Protein AF-A0A1A6HNR4-F1 (afdb_monomer_lite)

Foldseek 3Di:
DPPCPDVLVVLVVVCVVPVPPPVSVVVNVLCCVQAPPVVLLVVLVVVCVVCLLALVSLQSNLVSCVSNVVLVSNLVSLVSSCVNPVPPPVSVVSNVVSVVVVVVD

InterPro domains:
  IPR011990 Tetratricopeptide-like helical domain superfamily [G3DSA:1.25.40.10] (1-102)
  IPR011990 Tetratricopeptide-like helical domain superfamily [SSF48452] (2-94)
  IPR028796 Tetratricopeptide repeat protein 8 [PTHR44177] (39-105)

Structure (mmCIF, N/CA/C/O backbone):
data_AF-A0A1A6HNR4-F1
#
_entry.id   AF-A0A1A6HNR4-F1
#
loop_
_atom_site.group_PDB
_atom_site.id
_atom_site.type_symbol
_atom_site.label_atom_id
_atom_site.label_alt_id
_atom_site.label_comp_id
_atom_site.label_asym_id
_atom_site.label_entity_id
_atom_site.label_seq_id
_atom_site.pdbx_PDB_ins_code
_atom_site.Cartn_x
_atom_site.Cartn_y
_atom_site.Cartn_z
_atom_site.occupancy
_atom_site.B_iso_or_equiv
_atom_site.auth_seq_id
_atom_site.auth_comp_id
_atom_site.auth_asym_id
_atom_site.auth_atom_id
_atom_site.pdbx_PDB_model_num
ATOM 1 N N . MET A 1 1 ? -8.909 -19.472 22.783 1.00 34.78 1 MET A N 1
ATOM 2 C CA . MET A 1 1 ? -8.685 -18.136 23.374 1.00 34.78 1 MET A CA 1
ATOM 3 C C . MET A 1 1 ? -8.130 -17.237 22.283 1.00 34.78 1 MET A C 1
ATOM 5 O O . MET A 1 1 ? -6.966 -17.374 21.953 1.00 34.78 1 MET A O 1
ATOM 9 N N . ASN A 1 2 ? -8.963 -16.401 21.666 1.00 39.69 2 ASN A N 1
ATOM 10 C CA . ASN A 1 2 ? -8.505 -15.363 20.739 1.00 39.69 2 ASN A CA 1
ATOM 11 C C . ASN A 1 2 ? -9.357 -14.117 21.000 1.00 39.69 2 ASN A C 1
ATOM 13 O O . ASN A 1 2 ? -10.256 -13.794 20.235 1.00 39.69 2 ASN A O 1
ATOM 17 N N . ASN A 1 3 ? -9.183 -13.527 22.186 1.00 43.75 3 ASN A N 1
ATOM 18 C CA . ASN A 1 3 ? -9.992 -12.399 22.650 1.00 43.75 3 ASN A CA 1
ATOM 19 C C . ASN A 1 3 ? -9.301 -11.068 22.324 1.00 43.75 3 ASN A C 1
ATOM 21 O O . ASN A 1 3 ? -9.180 -10.189 23.172 1.00 43.75 3 ASN A O 1
ATOM 25 N N . SER A 1 4 ? -8.807 -10.944 21.093 1.00 40.94 4 SER A N 1
ATOM 26 C CA . SER A 1 4 ? -8.333 -9.674 20.550 1.00 40.94 4 SER A CA 1
ATOM 27 C C . SER A 1 4 ? -9.537 -8.914 20.005 1.00 40.94 4 SER A C 1
ATOM 29 O O . SER A 1 4 ? -9.655 -8.687 18.804 1.00 40.94 4 SER A O 1
ATOM 31 N N . SER A 1 5 ? -10.484 -8.586 20.884 1.00 51.22 5 SER A N 1
ATOM 32 C CA . SER A 1 5 ? -11.522 -7.603 20.590 1.00 51.22 5 SER A CA 1
ATOM 33 C C . SER A 1 5 ? -10.796 -6.316 20.208 1.00 51.22 5 SER A C 1
ATOM 35 O O . SER A 1 5 ? -10.074 -5.761 21.038 1.00 51.22 5 SER A O 1
ATOM 37 N N . SER A 1 6 ? -10.890 -5.906 18.938 1.00 69.50 6 SER A N 1
ATOM 38 C CA . SER A 1 6 ? -10.209 -4.716 18.420 1.00 69.50 6 SER A CA 1
ATOM 39 C C . SER A 1 6 ? -10.404 -3.547 19.381 1.00 69.50 6 SER A C 1
ATOM 41 O O . SER A 1 6 ? -11.519 -3.334 19.852 1.00 69.50 6 SER A O 1
ATOM 43 N N . ALA A 1 7 ? -9.352 -2.769 19.656 1.00 72.38 7 ALA A N 1
ATOM 44 C CA . ALA A 1 7 ? -9.422 -1.600 20.543 1.00 72.38 7 ALA A CA 1
ATOM 45 C C . ALA A 1 7 ? -10.616 -0.678 20.208 1.00 72.38 7 ALA A C 1
ATOM 47 O O . ALA A 1 7 ? -11.259 -0.128 21.097 1.00 72.38 7 ALA A O 1
ATOM 48 N N . ALA A 1 8 ? -10.983 -0.605 18.925 1.00 78.75 8 ALA A N 1
ATOM 49 C CA . ALA A 1 8 ? -12.170 0.083 18.432 1.00 78.75 8 ALA A CA 1
ATOM 50 C C . ALA A 1 8 ? -13.497 -0.366 19.075 1.00 78.75 8 ALA A C 1
ATOM 52 O O . ALA A 1 8 ? -14.342 0.481 19.336 1.00 78.75 8 ALA A O 1
ATOM 53 N N . GLU A 1 9 ? -13.700 -1.658 19.353 1.00 82.75 9 GLU A N 1
ATOM 54 C CA . GLU A 1 9 ? -14.924 -2.155 20.000 1.00 82.75 9 GLU A CA 1
ATOM 55 C C . GLU A 1 9 ? -15.004 -1.703 21.463 1.00 82.75 9 GLU A C 1
ATOM 57 O O . GLU A 1 9 ? -16.060 -1.268 21.915 1.00 82.75 9 GLU A O 1
ATOM 62 N N . TYR A 1 10 ? -13.879 -1.689 22.184 1.00 87.62 10 TYR A N 1
ATOM 63 C CA . TYR A 1 10 ? -13.839 -1.142 23.543 1.00 87.62 10 TYR A CA 1
ATOM 64 C C . TYR A 1 10 ? -14.129 0.360 23.561 1.00 87.62 10 TYR A C 1
ATOM 66 O O . TYR A 1 10 ? -14.932 0.818 24.373 1.00 87.62 10 TYR A O 1
ATOM 74 N N . TYR A 1 11 ? -13.551 1.126 22.634 1.00 87.75 11 TYR A N 1
ATOM 75 C CA . TYR A 1 11 ? -13.852 2.553 22.521 1.00 87.75 11 TYR A CA 1
ATOM 76 C C . TYR A 1 11 ? -15.319 2.813 22.147 1.00 87.75 11 TYR A C 1
ATOM 78 O O . TYR A 1 11 ? -15.901 3.785 22.626 1.00 87.75 11 TYR A O 1
ATOM 86 N N . LYS A 1 12 ? -15.962 1.930 21.368 1.00 87.94 12 LYS A N 1
ATOM 87 C CA . LYS A 1 12 ? -17.406 2.023 21.091 1.00 87.94 12 LYS A CA 1
ATOM 88 C C . LYS A 1 12 ? -18.236 1.822 22.358 1.00 87.94 12 LYS A C 1
ATOM 90 O O . LYS A 1 12 ? -19.201 2.554 22.554 1.00 87.94 12 LYS A O 1
ATOM 95 N N . GLU A 1 13 ? -17.868 0.882 23.230 1.00 92.62 13 GLU A N 1
ATOM 96 C CA . GLU A 1 13 ? -18.536 0.711 24.529 1.00 92.62 13 GLU A CA 1
ATOM 97 C C . GLU A 1 13 ? -18.340 1.924 25.449 1.00 92.62 13 GLU A C 1
ATOM 99 O O . GLU A 1 13 ? -19.283 2.332 26.127 1.00 92.62 13 GLU A O 1
ATOM 104 N N . VAL A 1 14 ? -17.157 2.549 25.431 1.00 90.94 14 VAL A N 1
ATOM 105 C CA . VAL A 1 14 ? -16.906 3.803 26.163 1.00 90.94 14 VAL A CA 1
ATOM 106 C C . VAL A 1 14 ? -17.835 4.913 25.668 1.00 90.94 14 VAL A C 1
ATOM 108 O O . VAL A 1 14 ? -18.485 5.560 26.484 1.00 90.94 14 VAL A O 1
ATOM 111 N N . LEU A 1 15 ? -18.000 5.074 24.349 1.00 90.50 15 LEU A N 1
ATOM 112 C CA . LEU A 1 15 ? -18.905 6.085 23.784 1.00 90.50 15 LEU A CA 1
ATOM 113 C C . LEU A 1 15 ? -20.394 5.830 24.058 1.00 90.50 15 LEU A C 1
ATOM 115 O O . LEU A 1 15 ? -21.185 6.772 24.028 1.00 90.50 15 LEU A O 1
ATOM 119 N N . LYS A 1 16 ? -20.797 4.583 24.342 1.00 93.50 16 LYS A N 1
ATOM 120 C CA . LYS A 1 16 ? -22.166 4.280 24.801 1.00 93.50 16 LYS A CA 1
ATOM 121 C C . LYS A 1 16 ? -22.424 4.781 26.225 1.00 93.50 16 LYS A C 1
ATOM 123 O O . LYS A 1 16 ? -23.575 5.044 26.559 1.00 93.50 16 LYS A O 1
ATOM 128 N N . GLN A 1 17 ? -21.381 4.882 27.051 1.00 93.19 17 GLN A N 1
ATOM 129 C CA . GLN A 1 17 ? -21.467 5.359 28.436 1.00 93.19 17 GLN A CA 1
ATOM 130 C C . GLN A 1 17 ? -21.229 6.871 28.534 1.00 93.19 17 GLN A C 1
ATOM 132 O O . GLN A 1 17 ? -21.941 7.554 29.266 1.00 93.19 17 GLN A O 1
ATOM 137 N N . ASP A 1 18 ? -20.268 7.390 27.770 1.00 92.44 18 ASP A N 1
ATOM 138 C CA . ASP A 1 18 ? -19.948 8.812 27.648 1.00 92.44 18 ASP A CA 1
ATOM 139 C C . ASP A 1 18 ? -19.681 9.158 26.178 1.00 92.44 18 ASP A C 1
ATOM 141 O O . ASP A 1 18 ? -18.589 8.962 25.643 1.00 92.44 18 ASP A O 1
ATOM 145 N N . ASN A 1 19 ? -20.697 9.711 25.519 1.00 89.31 19 ASN A N 1
ATOM 146 C CA . ASN A 1 19 ? -20.622 10.079 24.108 1.00 89.31 19 ASN A CA 1
ATOM 147 C C . ASN A 1 19 ? -19.733 11.306 23.826 1.00 89.31 19 ASN A C 1
ATOM 149 O O . ASN A 1 19 ? -19.520 11.636 22.660 1.00 89.31 19 ASN A O 1
ATOM 153 N N . THR A 1 20 ? -19.197 11.959 24.862 1.00 93.06 20 THR A N 1
ATOM 154 C CA . THR A 1 20 ? -18.260 13.086 24.751 1.00 93.06 20 THR A CA 1
ATOM 155 C C . THR A 1 20 ? -16.817 12.701 25.079 1.00 93.06 20 THR A C 1
ATOM 157 O O . THR A 1 20 ? -15.938 13.565 25.107 1.00 93.06 20 THR A O 1
ATOM 160 N N . HIS A 1 21 ? -16.543 11.409 25.291 1.00 93.62 21 HIS A N 1
ATOM 161 C CA . HIS A 1 21 ? -15.227 10.932 25.692 1.00 93.62 21 HIS A CA 1
ATOM 162 C C . HIS A 1 21 ? -14.171 11.136 24.590 1.00 93.62 21 HIS A C 1
ATOM 164 O O . HIS A 1 21 ? -14.054 10.353 23.644 1.00 93.62 21 HIS A O 1
ATOM 170 N N . MET A 1 22 ? -13.369 12.193 24.740 1.00 91.81 22 MET A N 1
ATOM 171 C CA . MET A 1 22 ? -12.413 12.681 23.737 1.00 91.81 22 MET A CA 1
ATOM 172 C C . MET A 1 22 ? -11.437 11.616 23.226 1.00 91.81 22 MET A C 1
ATOM 174 O O . MET A 1 22 ? -11.185 11.550 22.025 1.00 91.81 22 MET A O 1
ATOM 178 N N . GLU A 1 23 ? -10.895 10.774 24.108 1.00 85.75 23 GLU A N 1
ATOM 179 C CA . GLU A 1 23 ? -9.912 9.756 23.720 1.00 85.75 23 GLU A CA 1
ATOM 180 C C . GLU A 1 23 ? -10.552 8.655 22.865 1.00 85.75 23 GLU A C 1
ATOM 182 O O . GLU A 1 23 ? -10.009 8.287 21.828 1.00 85.75 23 GLU A O 1
ATOM 187 N N . ALA A 1 24 ? -11.761 8.205 23.212 1.00 87.94 24 ALA A N 1
ATOM 188 C CA . ALA A 1 24 ? -12.487 7.211 22.420 1.00 87.94 24 ALA A CA 1
ATOM 189 C C . ALA A 1 24 ? -12.905 7.769 21.054 1.00 87.94 24 ALA A C 1
ATOM 191 O O . ALA A 1 24 ? -12.789 7.062 20.052 1.00 87.94 24 ALA A O 1
ATOM 192 N N . ILE A 1 25 ? -13.331 9.037 20.994 1.00 88.75 25 ILE A N 1
ATOM 193 C CA . ILE A 1 25 ? -13.614 9.730 19.727 1.00 88.75 25 ILE A CA 1
ATOM 194 C C . ILE A 1 25 ? -12.347 9.786 18.867 1.00 88.75 25 ILE A C 1
ATOM 196 O O . ILE A 1 25 ? -12.390 9.418 17.692 1.00 88.75 25 ILE A O 1
ATOM 200 N N . ALA A 1 26 ? -11.215 10.204 19.442 1.00 87.56 26 ALA A N 1
ATOM 201 C CA . ALA A 1 26 ? -9.944 10.291 18.731 1.00 87.56 26 ALA A CA 1
ATOM 202 C C . ALA A 1 26 ? -9.485 8.916 18.224 1.00 87.56 26 ALA A C 1
ATOM 204 O O . ALA A 1 26 ? -9.167 8.778 17.046 1.00 87.56 26 ALA A O 1
ATOM 205 N N . CYS A 1 27 ? -9.522 7.881 19.066 1.00 84.44 27 CYS A N 1
ATOM 206 C CA . CYS A 1 27 ? -9.109 6.530 18.697 1.00 84.44 27 CYS A CA 1
ATOM 207 C C . CYS A 1 27 ? -10.006 5.907 17.618 1.00 84.44 27 CYS A C 1
ATOM 209 O O . CYS A 1 27 ? -9.493 5.282 16.689 1.00 84.44 27 CYS A O 1
ATOM 211 N N . ILE A 1 28 ? -11.328 6.094 17.691 1.00 83.56 28 ILE A N 1
ATOM 212 C CA . ILE A 1 28 ? -12.253 5.634 16.643 1.00 83.56 28 ILE A CA 1
ATOM 213 C C . ILE A 1 28 ? -12.043 6.423 15.349 1.00 83.56 28 ILE A C 1
ATOM 215 O O . ILE A 1 28 ? -12.002 5.818 14.281 1.00 83.56 28 ILE A O 1
ATOM 219 N N . GLY A 1 29 ? -11.858 7.743 15.430 1.00 82.00 2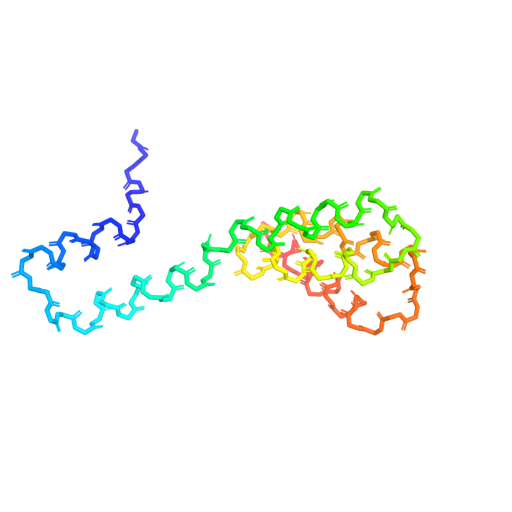9 GLY A N 1
ATOM 220 C CA . GLY A 1 29 ? -11.573 8.590 14.272 1.00 82.00 29 GLY A CA 1
ATOM 221 C C . GLY A 1 29 ? -10.271 8.202 13.572 1.00 82.00 29 GLY A C 1
ATOM 222 O O . GLY A 1 29 ? -10.255 8.028 12.354 1.00 82.00 29 GLY A O 1
ATOM 223 N N . SER A 1 30 ? -9.197 7.981 14.333 1.00 76.75 30 SER A N 1
ATOM 224 C CA . SER A 1 30 ? -7.936 7.458 13.802 1.00 76.75 30 SER A CA 1
ATOM 225 C C . SER A 1 30 ? -8.128 6.078 13.182 1.00 76.75 30 SER A C 1
ATOM 227 O O . SER A 1 30 ? -7.677 5.851 12.064 1.00 76.75 30 SER A O 1
ATOM 229 N N . ASN A 1 31 ? -8.847 5.170 13.846 1.00 74.25 31 ASN A N 1
ATOM 230 C CA . ASN A 1 31 ? -9.113 3.853 13.279 1.00 74.25 31 ASN A CA 1
ATOM 231 C C . ASN A 1 31 ? -9.911 3.937 11.966 1.00 74.25 31 ASN A C 1
ATOM 233 O O . ASN A 1 31 ? -9.557 3.256 11.015 1.00 74.25 31 ASN A O 1
ATOM 237 N N . HIS A 1 32 ? -10.928 4.796 11.862 1.00 73.12 32 HIS A N 1
ATOM 238 C CA . HIS A 1 32 ? -11.640 5.012 10.597 1.00 73.12 32 HIS A CA 1
ATOM 239 C C . HIS A 1 32 ? -10.723 5.584 9.510 1.00 73.12 32 HIS A C 1
ATOM 241 O O . HIS A 1 32 ? -10.735 5.113 8.375 1.00 73.12 32 HIS A O 1
ATOM 247 N N . PHE A 1 33 ? -9.886 6.564 9.855 1.00 68.56 33 PHE A N 1
ATOM 248 C CA . PHE A 1 33 ? -8.952 7.174 8.911 1.00 68.56 33 PHE A CA 1
ATOM 249 C C . PHE A 1 33 ? -7.947 6.162 8.337 1.00 68.56 33 PHE A C 1
ATOM 251 O O . PHE A 1 33 ? -7.657 6.201 7.141 1.00 68.56 33 PHE A O 1
ATOM 258 N N . TYR A 1 34 ? -7.434 5.259 9.179 1.00 63.41 34 TYR A N 1
ATOM 259 C CA . TYR A 1 34 ? -6.428 4.267 8.794 1.00 63.41 34 TYR A CA 1
ATOM 260 C C . TYR A 1 34 ? -7.004 2.936 8.305 1.00 63.41 34 TYR A C 1
ATOM 262 O O . TYR A 1 34 ? -6.303 2.235 7.592 1.00 63.41 34 TYR A O 1
ATOM 270 N N . SER A 1 35 ? -8.242 2.571 8.640 1.00 64.38 35 SER A N 1
ATOM 271 C CA . SER A 1 35 ? -8.793 1.240 8.330 1.00 64.38 35 SER A CA 1
ATOM 272 C C . SER A 1 35 ? -9.929 1.259 7.303 1.00 64.38 35 SER A C 1
ATOM 274 O O . SER A 1 35 ? -10.222 0.219 6.715 1.00 64.38 35 SER A O 1
ATOM 276 N N . ASP A 1 36 ? -10.552 2.414 7.051 1.00 64.75 36 ASP A N 1
ATOM 277 C CA . ASP A 1 36 ? -11.902 2.481 6.475 1.00 64.75 36 ASP A CA 1
ATOM 278 C C . ASP A 1 36 ? -11.984 3.329 5.193 1.00 64.75 36 ASP A C 1
ATOM 280 O O . ASP A 1 36 ? -12.911 4.106 4.986 1.00 64.75 36 ASP A O 1
ATOM 284 N N . GLN A 1 37 ? -11.022 3.142 4.280 1.00 71.00 37 GLN A N 1
ATOM 285 C CA . GLN A 1 37 ? -11.163 3.585 2.880 1.00 71.00 37 GLN A CA 1
ATOM 286 C C . GLN A 1 37 ? -11.293 2.404 1.894 1.00 71.00 37 GLN A C 1
ATOM 288 O O . GLN A 1 37 ? -10.496 2.291 0.948 1.00 71.00 37 GLN A O 1
ATOM 293 N N . PRO A 1 38 ? -12.255 1.478 2.089 1.00 74.00 38 PRO A N 1
ATOM 294 C CA . PRO A 1 38 ? -12.421 0.327 1.209 1.00 74.00 38 PRO A CA 1
ATOM 295 C C . PRO A 1 38 ? -12.757 0.735 -0.233 1.00 74.00 38 PRO A C 1
ATOM 297 O O . PRO A 1 38 ? -12.293 0.073 -1.163 1.00 74.00 38 PRO A O 1
ATOM 300 N N . GLU A 1 39 ? -13.483 1.836 -0.437 1.00 82.06 39 GLU A N 1
ATOM 301 C CA . GLU A 1 39 ? -13.874 2.343 -1.755 1.00 82.06 39 GLU A CA 1
ATOM 302 C C . GLU A 1 39 ? -12.662 2.827 -2.551 1.00 82.06 39 GLU A C 1
ATOM 304 O O . GLU A 1 39 ? -12.477 2.418 -3.697 1.00 82.06 39 GLU A O 1
ATOM 309 N N . ALA A 1 40 ? -11.797 3.647 -1.943 1.00 83.00 40 ALA A N 1
ATOM 310 C CA . ALA A 1 40 ? -10.587 4.143 -2.599 1.00 83.00 40 ALA A CA 1
ATOM 311 C C . ALA A 1 40 ? -9.679 2.979 -3.014 1.00 83.00 40 ALA A C 1
ATOM 313 O O . ALA A 1 40 ? -9.198 2.922 -4.147 1.00 83.00 40 ALA A O 1
ATOM 314 N N . ARG A 1 41 ? -9.510 1.993 -2.125 1.00 85.94 41 ARG A N 1
ATOM 315 C CA . ARG A 1 41 ? -8.736 0.784 -2.416 1.00 85.94 41 ARG A CA 1
ATOM 316 C C . ARG A 1 41 ? -9.347 -0.029 -3.563 1.00 85.94 41 ARG A C 1
ATOM 318 O O . ARG A 1 41 ? -8.611 -0.464 -4.444 1.00 85.94 41 ARG A O 1
ATOM 325 N N . ALA A 1 42 ? -10.667 -0.218 -3.580 1.00 88.38 42 ALA A N 1
ATOM 326 C CA . ALA A 1 42 ? -11.358 -0.955 -4.641 1.00 88.38 42 ALA A CA 1
ATOM 327 C C . ALA A 1 42 ? -11.256 -0.248 -6.005 1.00 88.38 42 ALA A C 1
ATOM 329 O O . ALA A 1 42 ? -11.014 -0.894 -7.030 1.00 88.38 42 ALA A O 1
ATOM 330 N N . LEU A 1 43 ? -11.375 1.082 -6.021 1.00 90.38 43 LEU A N 1
ATOM 331 C CA . LEU A 1 43 ? -11.194 1.891 -7.226 1.00 90.38 43 LEU A CA 1
ATOM 332 C C . LEU A 1 43 ? -9.764 1.783 -7.760 1.00 90.38 43 LEU A C 1
ATOM 334 O O . LEU A 1 43 ? -9.576 1.538 -8.948 1.00 90.38 43 LEU A O 1
ATOM 338 N N . LEU A 1 44 ? -8.757 1.882 -6.889 1.00 92.69 44 LEU A N 1
ATOM 339 C CA . LEU A 1 44 ? -7.349 1.736 -7.267 1.00 92.69 44 LEU A CA 1
ATOM 340 C C . LEU A 1 44 ? -7.014 0.315 -7.748 1.00 92.69 44 LEU A C 1
ATOM 342 O O . LEU A 1 44 ? -6.265 0.138 -8.709 1.00 92.69 44 LEU A O 1
ATOM 346 N N . GLN A 1 45 ? -7.616 -0.713 -7.147 1.00 91.62 45 GLN A N 1
ATOM 347 C CA . GLN A 1 45 ? -7.488 -2.094 -7.618 1.00 91.62 45 GLN A CA 1
ATOM 348 C C . GLN A 1 45 ? -8.100 -2.281 -9.015 1.00 91.62 45 GLN A C 1
ATOM 350 O O . GLN A 1 45 ? -7.540 -2.967 -9.871 1.00 91.62 45 GLN A O 1
ATOM 355 N N . THR A 1 46 ? -9.239 -1.643 -9.268 1.00 93.12 46 THR A N 1
ATOM 356 C CA . THR A 1 46 ? -9.879 -1.669 -10.587 1.00 93.12 46 THR A CA 1
ATOM 357 C C . THR A 1 46 ? -9.031 -0.912 -11.607 1.00 93.12 46 THR A C 1
ATOM 359 O O . THR A 1 46 ? -8.734 -1.442 -12.675 1.00 93.12 46 THR A O 1
ATOM 362 N N . ALA A 1 47 ? -8.560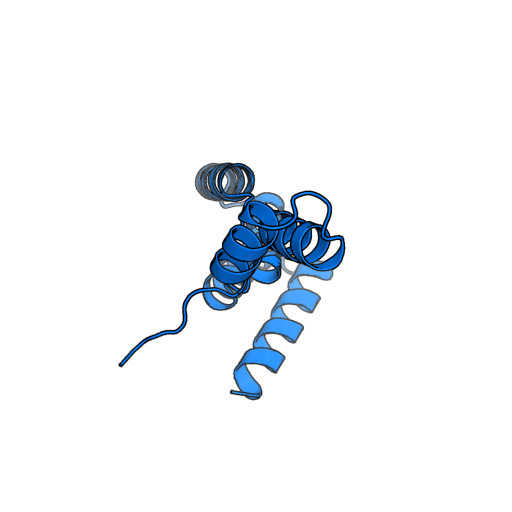 0.286 -11.257 1.00 93.62 47 ALA A N 1
ATOM 363 C CA . ALA A 1 47 ? -7.703 1.102 -12.111 1.00 93.62 47 ALA A CA 1
ATOM 364 C C . ALA A 1 47 ? -6.396 0.379 -12.476 1.00 93.62 47 ALA A C 1
ATOM 366 O O . ALA A 1 47 ? -6.027 0.345 -13.646 1.00 93.62 47 ALA A O 1
ATOM 367 N N . SER A 1 48 ? -5.741 -0.272 -11.509 1.00 93.12 48 SER A N 1
ATOM 368 C CA . SER A 1 48 ? -4.518 -1.055 -11.753 1.00 93.12 48 SER A CA 1
ATOM 369 C C . SER A 1 48 ? -4.755 -2.283 -12.638 1.00 93.12 48 SER A C 1
ATOM 371 O O . SER A 1 48 ? -3.851 -2.707 -13.355 1.00 93.12 48 SER A O 1
ATOM 373 N N . SER A 1 49 ? -5.974 -2.833 -12.632 1.00 92.94 49 SER A N 1
ATOM 374 C CA . SER A 1 49 ? -6.371 -3.928 -13.526 1.00 92.94 49 SER A CA 1
ATOM 375 C C . SER A 1 49 ? -6.663 -3.441 -14.951 1.00 92.94 49 SER A C 1
ATOM 377 O O . SER A 1 49 ? -6.353 -4.142 -15.910 1.00 92.94 49 SER A O 1
ATOM 379 N N . LEU A 1 50 ? -7.244 -2.245 -15.100 1.00 95.25 50 LEU A N 1
ATOM 380 C CA . LEU A 1 50 ? -7.575 -1.647 -16.400 1.00 95.25 50 LEU A CA 1
ATOM 381 C C . LEU A 1 50 ? -6.361 -1.023 -17.100 1.00 95.25 50 LEU A C 1
ATOM 383 O O . LEU A 1 50 ? -6.293 -1.018 -18.327 1.00 95.25 50 LEU A O 1
ATOM 387 N N . ALA A 1 51 ? -5.405 -0.503 -16.332 1.00 92.94 51 ALA A N 1
ATOM 388 C CA . ALA A 1 51 ? -4.223 0.182 -16.837 1.00 92.94 51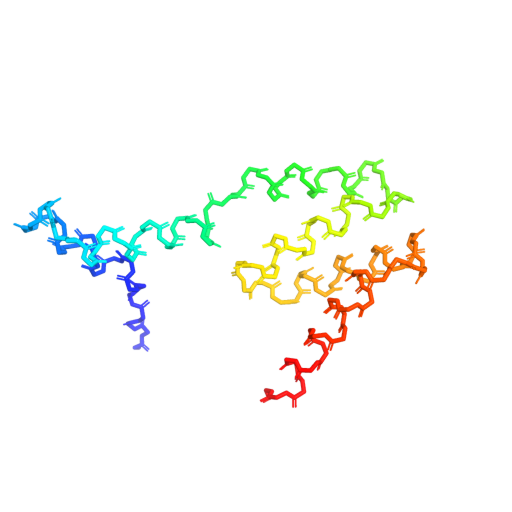 ALA A CA 1
ATOM 389 C C . ALA A 1 51 ? -2.939 -0.434 -16.248 1.00 92.94 51 ALA A C 1
ATOM 391 O O . ALA A 1 51 ? -2.239 0.220 -15.477 1.00 92.94 51 ALA A O 1
ATOM 392 N N . PRO A 1 52 ? -2.592 -1.687 -16.606 1.00 92.19 52 PRO A N 1
ATOM 393 C CA . PRO A 1 52 ? -1.451 -2.384 -16.010 1.00 92.19 52 PRO A CA 1
ATOM 394 C C . PRO A 1 52 ? -0.100 -1.729 -16.327 1.00 92.19 52 PRO A C 1
ATOM 396 O O . PRO A 1 52 ? 0.852 -1.942 -15.587 1.00 92.19 52 PRO A O 1
ATOM 399 N N . HIS A 1 53 ? -0.032 -0.942 -17.405 1.00 92.62 53 HIS A N 1
ATOM 400 C CA . HIS A 1 53 ? 1.158 -0.219 -17.857 1.00 92.62 53 HIS A CA 1
ATOM 401 C C . HIS A 1 53 ? 1.348 1.144 -17.175 1.00 92.62 53 HIS A C 1
ATOM 403 O O . HIS A 1 53 ? 2.392 1.759 -17.360 1.00 92.62 53 HIS A O 1
ATOM 409 N N . MET A 1 54 ? 0.354 1.637 -16.428 1.00 95.88 54 MET A N 1
ATOM 410 C CA . MET A 1 54 ? 0.476 2.884 -15.673 1.00 95.88 54 MET A CA 1
ATOM 411 C C . MET A 1 54 ? 0.915 2.575 -14.249 1.00 95.88 54 MET A C 1
ATOM 413 O O . MET A 1 54 ? 0.316 1.730 -13.582 1.00 95.88 54 MET A O 1
ATOM 417 N N . TYR A 1 55 ? 1.949 3.260 -13.771 1.00 97.50 55 TYR A N 1
ATOM 418 C CA . TYR A 1 55 ? 2.509 3.005 -12.446 1.00 97.50 55 TYR A CA 1
ATOM 419 C C . TYR A 1 55 ? 1.639 3.613 -11.336 1.00 97.50 55 TYR A C 1
ATOM 421 O O . TYR A 1 55 ? 1.525 3.039 -10.255 1.00 97.50 55 TYR A O 1
ATOM 429 N N . GLU A 1 56 ? 0.970 4.736 -11.607 1.00 96.88 56 GLU A N 1
ATOM 430 C CA . GLU A 1 56 ? 0.195 5.530 -10.652 1.00 96.88 56 GLU A CA 1
ATOM 431 C C . GLU A 1 56 ? -0.872 4.725 -9.895 1.00 96.88 56 GLU A C 1
ATOM 433 O O . GLU A 1 56 ? -0.903 4.804 -8.664 1.00 96.88 56 GLU A O 1
ATOM 438 N N . PRO A 1 57 ? -1.747 3.927 -10.545 1.00 96.75 57 PRO A N 1
ATOM 439 C CA . PRO A 1 57 ? -2.737 3.144 -9.814 1.00 96.75 57 PRO A CA 1
ATOM 440 C C . PRO A 1 57 ? -2.099 2.052 -8.946 1.00 96.75 57 PRO A C 1
ATOM 442 O O . PRO A 1 57 ? -2.600 1.788 -7.851 1.00 96.75 57 PRO A O 1
ATOM 445 N N . HIS A 1 58 ? -0.984 1.452 -9.381 1.00 97.69 58 HIS A N 1
ATOM 446 C CA . HIS A 1 58 ? -0.244 0.476 -8.572 1.00 97.69 58 HIS A CA 1
ATOM 447 C C . HIS A 1 58 ? 0.422 1.145 -7.367 1.00 97.69 58 HIS A C 1
ATOM 449 O O . HIS A 1 58 ? 0.308 0.639 -6.252 1.00 97.69 58 HIS A O 1
ATOM 455 N N . PHE A 1 59 ? 1.061 2.301 -7.566 1.00 97.94 59 PHE A N 1
ATOM 456 C CA . PHE A 1 59 ? 1.694 3.071 -6.498 1.00 97.94 59 PHE A CA 1
ATOM 457 C C . PHE A 1 59 ? 0.674 3.537 -5.458 1.00 97.94 59 PHE A C 1
ATOM 459 O O . PHE A 1 59 ? 0.838 3.275 -4.269 1.00 97.94 59 PHE A O 1
ATOM 466 N N . ASN A 1 60 ? -0.427 4.145 -5.899 1.00 96.00 60 ASN A N 1
ATOM 467 C CA . ASN A 1 60 ? -1.474 4.622 -5.003 1.00 96.00 60 ASN A CA 1
ATOM 468 C C . ASN A 1 60 ? -2.114 3.465 -4.219 1.00 96.00 60 ASN A C 1
ATOM 470 O O . ASN A 1 60 ? -2.362 3.596 -3.018 1.00 96.00 60 ASN A O 1
ATOM 474 N N . PHE A 1 61 ? -2.353 2.315 -4.865 1.00 95.69 61 PHE A N 1
ATOM 475 C CA . PHE A 1 61 ? -2.846 1.122 -4.172 1.00 95.69 61 PHE A CA 1
ATOM 476 C C . PHE A 1 61 ? -1.835 0.612 -3.137 1.00 95.69 61 PHE A C 1
ATOM 478 O O . PHE A 1 61 ? -2.236 0.215 -2.040 1.00 95.69 61 PHE A O 1
ATOM 485 N N . ALA A 1 62 ? -0.538 0.651 -3.456 1.00 96.19 62 ALA A N 1
ATOM 486 C CA . ALA A 1 62 ? 0.523 0.284 -2.527 1.00 96.19 62 ALA A CA 1
ATOM 487 C C . ALA A 1 62 ? 0.531 1.199 -1.295 1.00 96.19 62 ALA A C 1
ATOM 489 O O . ALA A 1 62 ? 0.465 0.707 -0.174 1.00 96.19 62 ALA A O 1
ATOM 490 N N . THR A 1 63 ? 0.496 2.522 -1.481 1.00 94.88 63 THR A N 1
ATOM 491 C CA . THR A 1 63 ? 0.472 3.496 -0.378 1.00 94.88 63 THR A CA 1
ATOM 492 C C . THR A 1 63 ? -0.763 3.355 0.510 1.00 94.88 63 THR A C 1
ATOM 494 O O . THR A 1 63 ? -0.659 3.457 1.731 1.00 94.88 63 THR A O 1
ATOM 497 N N . VAL A 1 64 ? -1.945 3.119 -0.069 1.00 91.75 64 VAL A N 1
ATOM 498 C CA . VAL A 1 64 ? -3.158 2.861 0.725 1.00 91.75 64 VAL A CA 1
ATOM 499 C C . VAL A 1 64 ? -3.021 1.552 1.502 1.00 91.75 64 VAL A C 1
ATOM 501 O O . VAL A 1 64 ? -3.354 1.514 2.682 1.00 91.75 64 VAL A O 1
ATOM 504 N N . SER A 1 65 ? -2.490 0.499 0.874 1.00 91.44 65 SER A N 1
ATOM 505 C CA . SER A 1 65 ? -2.268 -0.798 1.527 1.00 91.44 65 SER A CA 1
ATOM 506 C C . SER A 1 65 ? -1.254 -0.704 2.674 1.00 91.44 65 SER A C 1
ATOM 508 O O . SER A 1 65 ? -1.459 -1.312 3.719 1.00 91.44 65 SER A O 1
ATOM 510 N N . ASP A 1 66 ? -0.200 0.098 2.512 1.00 92.38 66 ASP A N 1
ATOM 511 C CA . ASP A 1 66 ? 0.800 0.371 3.549 1.00 92.38 66 ASP A CA 1
ATOM 512 C C . ASP A 1 66 ? 0.186 1.069 4.769 1.00 92.38 66 ASP A C 1
ATOM 514 O O . ASP A 1 66 ? 0.328 0.606 5.899 1.00 92.38 66 ASP A O 1
ATOM 518 N N . LYS A 1 67 ? -0.597 2.131 4.532 1.00 88.19 67 LYS A N 1
ATOM 519 C CA . LYS A 1 67 ? -1.262 2.915 5.588 1.00 88.19 67 LYS A CA 1
ATOM 520 C C . LYS A 1 67 ? -2.219 2.096 6.451 1.00 88.19 67 LYS A C 1
ATOM 522 O O . LYS A 1 67 ? -2.400 2.434 7.617 1.00 88.19 67 LYS A O 1
ATOM 527 N N . ILE A 1 68 ? -2.823 1.052 5.884 1.00 85.50 68 ILE A N 1
ATOM 528 C CA . ILE A 1 68 ? -3.756 0.164 6.593 1.00 85.50 68 ILE A CA 1
ATOM 529 C C . ILE A 1 68 ? -3.055 -1.069 7.199 1.00 85.50 68 ILE A C 1
ATOM 531 O O . ILE A 1 68 ? -3.718 -1.955 7.736 1.00 85.50 68 ILE A O 1
ATOM 535 N N . GLY A 1 69 ? -1.725 -1.168 7.074 1.00 87.31 69 GLY A N 1
ATOM 536 C CA . GLY A 1 69 ? -0.920 -2.276 7.594 1.00 87.31 69 GLY A CA 1
ATOM 537 C C . GLY A 1 69 ? -0.925 -3.552 6.742 1.00 87.31 69 GLY A C 1
ATOM 538 O O . GLY A 1 69 ? -0.370 -4.568 7.163 1.00 87.31 69 GLY A O 1
ATOM 539 N N . ASP A 1 70 ? -1.500 -3.534 5.536 1.00 90.62 70 ASP A N 1
ATOM 540 C CA . ASP A 1 70 ? -1.461 -4.660 4.591 1.00 90.62 70 ASP A CA 1
ATOM 541 C C . ASP A 1 70 ? -0.129 -4.658 3.814 1.00 90.62 70 ASP A C 1
ATOM 543 O O . ASP A 1 70 ? -0.063 -4.403 2.606 1.00 90.62 70 ASP A O 1
ATOM 547 N N . LEU A 1 71 ? 0.967 -4.915 4.540 1.00 94.00 71 LEU A N 1
ATOM 548 C CA . LEU A 1 71 ? 2.338 -4.797 4.026 1.00 94.00 71 LEU A CA 1
ATOM 549 C C . LEU A 1 71 ? 2.607 -5.732 2.837 1.00 94.00 71 LEU A C 1
ATOM 551 O O . LEU A 1 71 ? 3.340 -5.379 1.913 1.00 94.00 71 LEU A O 1
ATOM 555 N N . GLN A 1 72 ? 2.000 -6.923 2.834 1.00 94.94 72 GLN A N 1
ATOM 556 C CA . GLN A 1 72 ? 2.154 -7.891 1.746 1.00 94.94 72 GLN A CA 1
ATOM 557 C C . GLN A 1 72 ? 1.547 -7.362 0.443 1.00 94.94 72 GLN A C 1
ATOM 559 O O . GLN A 1 72 ? 2.217 -7.361 -0.594 1.00 94.94 72 GLN A O 1
ATOM 564 N N . ARG A 1 73 ? 0.303 -6.861 0.477 1.00 94.62 73 ARG A N 1
ATOM 565 C CA . ARG A 1 73 ? -0.318 -6.275 -0.721 1.00 94.62 73 ARG A CA 1
ATOM 566 C C . ARG A 1 73 ? 0.351 -4.977 -1.142 1.00 94.62 73 ARG A C 1
ATOM 568 O O . ARG A 1 73 ? 0.497 -4.756 -2.345 1.00 94.62 73 ARG A O 1
ATOM 575 N N . SER A 1 74 ? 0.794 -4.173 -0.176 1.00 96.56 74 SER A N 1
ATOM 576 C CA . SER A 1 74 ? 1.604 -2.984 -0.437 1.00 96.56 74 SER A CA 1
ATOM 577 C C . SER A 1 74 ? 2.836 -3.334 -1.273 1.00 96.56 74 SER A C 1
ATOM 579 O O . SER A 1 74 ? 3.028 -2.787 -2.358 1.00 96.56 74 SER A O 1
ATOM 581 N N . TYR A 1 75 ? 3.604 -4.342 -0.849 1.00 98.00 75 TYR A N 1
ATOM 582 C CA . TYR A 1 75 ? 4.813 -4.764 -1.554 1.00 98.00 75 TYR A CA 1
ATOM 583 C C . TYR A 1 75 ? 4.537 -5.265 -2.975 1.00 98.00 75 TYR A C 1
ATOM 585 O O . TYR A 1 75 ? 5.214 -4.854 -3.917 1.00 98.00 75 TYR A O 1
ATOM 593 N N . VAL A 1 76 ? 3.524 -6.117 -3.156 1.00 97.75 76 VAL A N 1
ATOM 594 C CA . VAL A 1 76 ? 3.169 -6.649 -4.484 1.00 97.75 76 VAL A CA 1
ATOM 595 C C . VAL A 1 76 ? 2.775 -5.529 -5.448 1.00 97.75 76 VAL A C 1
ATOM 597 O O . VAL A 1 76 ? 3.189 -5.541 -6.606 1.00 97.75 76 VAL A O 1
ATOM 600 N N . ALA A 1 77 ? 1.994 -4.552 -4.991 1.00 97.56 77 ALA A N 1
ATOM 601 C CA 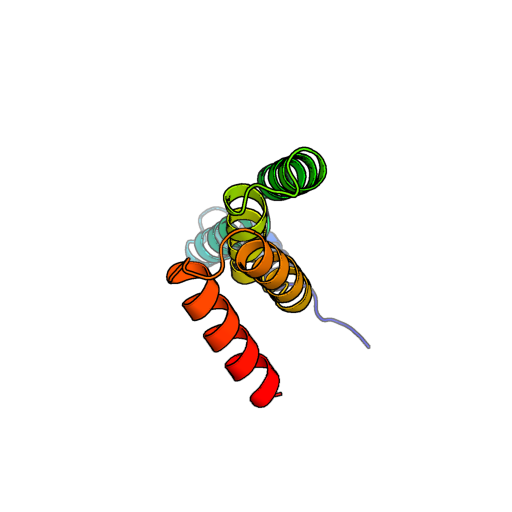. ALA A 1 77 ? 1.595 -3.427 -5.827 1.00 97.56 77 ALA A CA 1
ATOM 602 C C . ALA A 1 77 ? 2.758 -2.464 -6.100 1.00 97.56 77 ALA A C 1
ATOM 604 O O . ALA A 1 77 ? 2.937 -2.036 -7.237 1.00 97.56 77 ALA A O 1
ATOM 605 N N . ALA A 1 78 ? 3.613 -2.199 -5.109 1.00 98.25 78 ALA A N 1
ATOM 606 C CA . ALA A 1 78 ? 4.811 -1.388 -5.304 1.00 98.25 78 ALA A CA 1
ATOM 607 C C . ALA A 1 78 ? 5.761 -2.020 -6.337 1.00 98.25 78 ALA A C 1
ATOM 609 O O . ALA A 1 78 ? 6.306 -1.312 -7.178 1.00 98.25 78 ALA A O 1
ATOM 610 N N . ARG A 1 79 ? 5.898 -3.353 -6.354 1.00 98.31 79 ARG A N 1
ATOM 611 C CA . ARG A 1 79 ? 6.669 -4.072 -7.383 1.00 98.31 79 ARG A CA 1
ATOM 612 C C . ARG A 1 79 ? 6.098 -3.897 -8.790 1.00 98.31 79 ARG A C 1
ATOM 614 O O . ARG A 1 79 ? 6.863 -3.679 -9.718 1.00 98.31 79 ARG A O 1
ATOM 621 N N . LYS A 1 80 ? 4.772 -3.919 -8.947 1.00 97.81 80 LYS A N 1
ATOM 622 C CA . LYS A 1 80 ? 4.127 -3.629 -10.242 1.00 97.81 80 LYS A CA 1
ATOM 623 C C . LYS A 1 80 ? 4.313 -2.174 -10.672 1.00 97.81 80 LYS A C 1
ATOM 625 O O . LYS A 1 80 ? 4.530 -1.907 -11.847 1.00 97.81 80 LYS A O 1
ATOM 630 N N . SER A 1 81 ? 4.257 -1.242 -9.719 1.00 98.19 81 SER A N 1
ATOM 631 C CA . SER A 1 81 ? 4.588 0.166 -9.964 1.00 98.19 81 SER A CA 1
ATOM 632 C C . SER A 1 81 ? 6.028 0.315 -10.462 1.00 98.19 81 SER A C 1
ATOM 634 O O . SER A 1 81 ? 6.267 0.999 -11.449 1.00 98.19 81 SER A O 1
ATOM 636 N N . GLU A 1 82 ? 6.979 -0.382 -9.837 1.00 98.38 82 GLU A N 1
ATOM 637 C CA . GLU A 1 82 ? 8.386 -0.387 -10.248 1.00 98.38 82 GLU A CA 1
ATOM 638 C C . GLU A 1 82 ? 8.583 -1.003 -11.639 1.00 98.38 82 GLU A C 1
ATOM 640 O O . GLU A 1 82 ? 9.371 -0.490 -12.424 1.00 98.38 82 GLU A O 1
ATOM 645 N N . GLU A 1 83 ? 7.864 -2.076 -11.970 1.00 97.62 83 GLU A N 1
ATOM 646 C CA . GLU A 1 83 ? 7.896 -2.673 -13.311 1.00 97.62 83 GLU A CA 1
ATOM 647 C C . GLU A 1 83 ? 7.377 -1.706 -14.386 1.00 97.62 83 GLU A C 1
ATOM 649 O O . GLU A 1 83 ? 7.927 -1.665 -15.486 1.00 97.62 83 GLU A O 1
ATOM 654 N N . ALA A 1 84 ? 6.347 -0.915 -14.069 1.00 96.94 84 ALA A N 1
ATOM 655 C CA . ALA A 1 84 ? 5.776 0.081 -14.974 1.00 96.94 84 ALA A CA 1
ATOM 656 C C . ALA A 1 84 ? 6.627 1.361 -15.077 1.00 96.94 84 ALA A C 1
ATOM 658 O O . ALA A 1 84 ? 6.734 1.937 -16.159 1.00 96.94 84 ALA A O 1
ATOM 659 N N . PHE A 1 85 ? 7.249 1.804 -13.977 1.00 98.00 85 PHE A N 1
ATOM 660 C CA . PHE A 1 85 ? 8.133 2.969 -13.948 1.00 98.00 85 PHE A CA 1
ATOM 661 C C . PHE A 1 85 ? 9.317 2.772 -12.976 1.00 98.00 85 PHE A C 1
ATOM 663 O O . PHE A 1 85 ? 9.259 3.189 -11.815 1.00 98.00 85 PHE A O 1
ATOM 670 N N . PRO A 1 86 ? 10.434 2.181 -13.447 1.00 97.50 86 PRO A N 1
ATOM 671 C CA . PRO A 1 86 ? 11.577 1.837 -12.595 1.00 97.50 86 PRO A CA 1
ATOM 672 C C . PRO A 1 86 ? 12.258 3.029 -11.912 1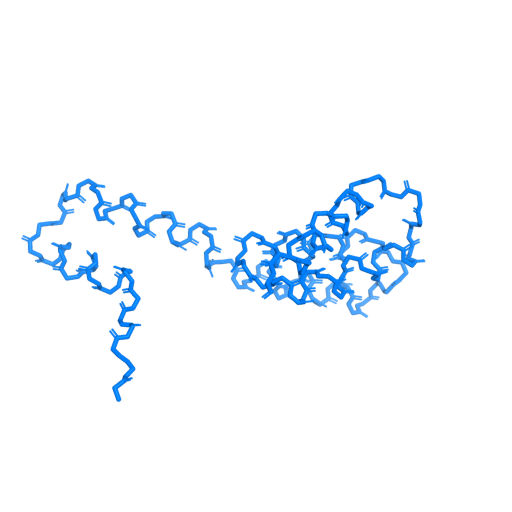.00 97.50 86 PRO A C 1
ATOM 674 O O . PRO A 1 86 ? 12.813 2.881 -10.822 1.00 97.50 86 PRO A O 1
ATOM 677 N N . GLU A 1 87 ? 12.213 4.210 -12.534 1.00 97.38 87 GLU A N 1
ATOM 678 C CA . GLU A 1 87 ? 12.855 5.432 -12.028 1.00 97.38 87 GLU A CA 1
ATOM 679 C C . GLU A 1 87 ? 11.986 6.186 -11.005 1.00 97.38 87 GLU A C 1
ATOM 681 O O . GLU A 1 87 ? 12.400 7.223 -10.483 1.00 97.38 87 GLU A O 1
ATOM 686 N N . HIS A 1 88 ? 10.791 5.676 -10.680 1.00 98.06 88 HIS A N 1
ATOM 687 C CA . HIS A 1 88 ? 9.901 6.318 -9.722 1.00 98.06 88 HIS A CA 1
ATOM 688 C C . HIS A 1 88 ? 10.459 6.256 -8.291 1.00 98.06 88 HIS A C 1
ATOM 690 O O . HIS A 1 88 ? 10.343 5.246 -7.589 1.00 98.06 88 HIS A O 1
ATOM 696 N N . VAL A 1 89 ? 11.040 7.370 -7.839 1.00 98.25 89 VAL A N 1
ATOM 697 C CA . VAL A 1 89 ? 11.747 7.487 -6.551 1.00 98.25 89 VAL A CA 1
ATOM 698 C C . VAL A 1 89 ? 10.875 7.078 -5.362 1.00 98.25 89 VAL A C 1
ATOM 700 O O . VAL A 1 89 ? 11.342 6.335 -4.496 1.00 98.25 89 VAL A O 1
ATOM 703 N N . ASP A 1 90 ? 9.606 7.488 -5.333 1.00 98.00 90 ASP A N 1
ATOM 704 C CA . ASP A 1 90 ? 8.721 7.187 -4.202 1.00 98.00 90 ASP A CA 1
ATOM 705 C C . ASP A 1 90 ? 8.384 5.693 -4.117 1.00 98.00 90 ASP A C 1
ATOM 707 O O . ASP A 1 90 ? 8.313 5.126 -3.025 1.00 98.00 90 ASP A O 1
ATOM 711 N N . THR A 1 91 ? 8.248 5.014 -5.262 1.00 98.31 91 THR A N 1
ATOM 712 C CA . THR A 1 91 ? 8.100 3.550 -5.286 1.00 98.31 91 THR A CA 1
ATOM 713 C C . THR A 1 91 ? 9.349 2.858 -4.751 1.00 98.31 91 THR A C 1
ATOM 715 O O . THR A 1 91 ? 9.235 1.938 -3.940 1.00 98.31 91 THR A O 1
ATOM 718 N N . GLN A 1 92 ? 10.539 3.325 -5.132 1.00 98.44 92 GLN A N 1
ATOM 719 C CA . GLN A 1 92 ? 11.795 2.764 -4.629 1.00 98.44 92 GLN A CA 1
ATOM 720 C C . GLN A 1 92 ? 11.948 2.955 -3.116 1.00 98.44 92 GLN A C 1
ATOM 722 O O . GLN A 1 92 ? 12.374 2.040 -2.402 1.00 98.44 92 GLN A O 1
ATOM 727 N N . HIS A 1 93 ? 11.555 4.125 -2.610 1.00 98.44 93 HIS A N 1
ATOM 728 C CA . HIS A 1 93 ? 11.547 4.404 -1.180 1.00 98.44 93 HIS A CA 1
ATOM 729 C C . HIS A 1 93 ? 10.607 3.456 -0.425 1.00 98.44 93 HIS A C 1
ATOM 731 O O . HIS A 1 93 ? 11.039 2.803 0.529 1.00 98.44 93 HIS A O 1
ATOM 737 N N . LEU A 1 94 ? 9.368 3.304 -0.904 1.00 98.06 94 LEU A N 1
ATOM 738 C CA . LEU A 1 94 ? 8.372 2.420 -0.299 1.00 98.06 94 LEU A CA 1
ATOM 739 C C . LEU A 1 94 ? 8.840 0.956 -0.277 1.00 98.06 94 LEU A C 1
ATOM 741 O O . LEU A 1 94 ? 8.783 0.295 0.759 1.00 98.06 94 LEU A O 1
ATOM 745 N N . ILE A 1 95 ? 9.383 0.446 -1.388 1.00 98.19 95 ILE A N 1
ATOM 746 C CA . ILE A 1 95 ? 9.928 -0.921 -1.461 1.00 98.19 95 ILE A CA 1
ATOM 747 C C . ILE A 1 95 ? 11.051 -1.120 -0.441 1.00 98.19 95 ILE A C 1
ATOM 749 O O . ILE A 1 95 ? 11.123 -2.169 0.206 1.00 98.19 95 ILE A O 1
ATOM 753 N N . LYS A 1 96 ? 11.937 -0.130 -0.283 1.00 98.06 96 LYS A N 1
ATOM 754 C CA . LYS A 1 96 ? 13.025 -0.189 0.696 1.00 98.06 96 LYS A CA 1
ATOM 755 C C . LYS A 1 96 ? 12.487 -0.259 2.127 1.00 98.06 96 LYS A C 1
ATOM 757 O O . LYS A 1 96 ? 12.958 -1.100 2.890 1.00 98.06 96 LYS A O 1
ATOM 762 N N . GLN A 1 97 ? 11.504 0.573 2.472 1.00 97.44 97 GLN A N 1
ATOM 763 C CA . GLN A 1 97 ? 10.865 0.565 3.793 1.00 97.44 97 GLN A CA 1
ATOM 764 C C . GLN A 1 97 ? 10.192 -0.781 4.087 1.00 97.44 97 GLN A C 1
ATOM 766 O O . GLN A 1 97 ? 10.427 -1.375 5.137 1.00 97.44 97 GLN A O 1
ATOM 771 N N . LEU A 1 98 ? 9.427 -1.316 3.132 1.00 97.25 98 LEU A N 1
ATOM 772 C CA . LEU A 1 98 ? 8.755 -2.610 3.273 1.00 97.25 98 LEU A CA 1
ATOM 773 C C . LEU A 1 98 ? 9.754 -3.757 3.468 1.00 97.25 98 LEU A C 1
ATOM 775 O O . LEU A 1 98 ? 9.571 -4.599 4.344 1.00 97.25 98 LEU A O 1
ATOM 779 N N . LYS A 1 99 ? 10.857 -3.766 2.708 1.00 97.31 99 LYS A N 1
ATOM 780 C CA . LYS A 1 99 ? 11.934 -4.756 2.877 1.00 97.31 99 LYS A CA 1
ATOM 781 C C . LYS A 1 99 ? 12.590 -4.672 4.255 1.00 97.31 99 LYS A C 1
ATOM 783 O O . LYS A 1 99 ? 12.895 -5.710 4.834 1.00 97.31 99 LYS A O 1
ATOM 788 N N . GLN A 1 100 ? 12.797 -3.464 4.783 1.00 96.38 100 GLN A N 1
ATOM 789 C CA . GLN A 1 100 ? 13.305 -3.282 6.145 1.00 96.38 100 GLN A CA 1
ATOM 790 C C . GLN A 1 100 ? 12.319 -3.830 7.178 1.00 96.38 100 GLN A C 1
ATOM 792 O O . GLN A 1 100 ? 12.737 -4.561 8.070 1.00 96.38 100 GLN A O 1
ATOM 797 N N . HIS A 1 101 ? 11.022 -3.545 7.027 1.00 93.81 101 HIS A N 1
ATOM 798 C CA . HIS A 1 101 ? 9.983 -4.101 7.893 1.00 93.81 101 HIS A CA 1
ATOM 799 C C . HIS A 1 101 ? 9.977 -5.631 7.894 1.00 93.81 101 HIS A C 1
ATOM 801 O O . HIS A 1 101 ? 9.953 -6.232 8.964 1.00 93.81 101 HIS A O 1
ATOM 807 N N . PHE A 1 102 ? 10.060 -6.268 6.725 1.00 93.12 102 PHE A N 1
ATOM 808 C CA . PHE A 1 102 ? 10.097 -7.731 6.635 1.00 93.12 102 PHE A CA 1
ATOM 809 C C . PHE A 1 102 ? 11.362 -8.354 7.225 1.00 93.12 102 PHE A C 1
ATOM 811 O O . PHE A 1 102 ? 11.308 -9.488 7.678 1.00 93.12 102 PHE A O 1
ATOM 818 N N . ALA A 1 103 ? 12.485 -7.635 7.233 1.00 93.94 103 ALA A N 1
ATOM 819 C CA . ALA A 1 103 ? 13.733 -8.118 7.820 1.00 93.94 103 ALA A CA 1
ATOM 820 C C . ALA A 1 103 ? 13.772 -8.023 9.359 1.00 93.94 103 ALA A C 1
ATOM 822 O O . ALA A 1 103 ? 14.681 -8.577 9.972 1.00 93.94 103 ALA A O 1
ATOM 823 N N . MET A 1 104 ? 12.838 -7.290 9.975 1.00 89.50 104 MET A N 1
ATOM 824 C CA . MET A 1 104 ? 12.740 -7.123 11.433 1.00 89.50 104 MET A CA 1
ATOM 825 C C . MET A 1 104 ? 11.768 -8.111 12.103 1.00 89.50 104 MET A C 1
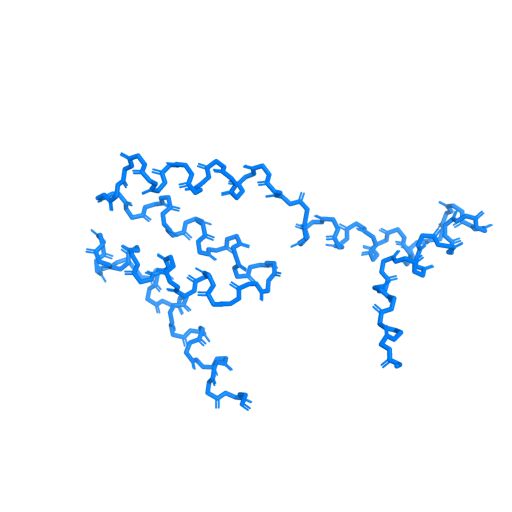ATOM 827 O O . MET A 1 104 ? 11.655 -8.093 13.328 1.00 89.50 104 MET A O 1
ATOM 831 N N . LEU A 1 105 ? 11.063 -8.931 11.316 1.00 72.81 105 LEU A N 1
ATOM 832 C CA . LEU A 1 105 ? 10.136 -9.979 11.764 1.00 72.81 105 LEU A CA 1
ATOM 833 C C . LEU A 1 105 ? 10.842 -11.337 11.827 1.00 72.81 105 LEU A C 1
ATOM 835 O O . LEU A 1 105 ? 10.526 -12.101 12.765 1.00 72.81 105 LEU A O 1
#

Radius of gyration: 17.33 Å; chains: 1; bounding box: 36×31×46 Å

Organism: Neotoma lepida (NCBI:txid56216)

Secondary structure (DSSP, 8-state):
------HHHHHHHHHHH-TT-HHHHHHHHHHHHHH--HHHHHHHHHHHHH-TT-HHHHHHHHHHHHHTT-HHHHHHHHHHHHHH-TT-HHHHHHHHHHHHHHHT-

pLDDT: mean 88.08, std 13.43, range [34.78, 98.44]

Sequence (105 aa):
MNNSSSAAEYYKEVLKQDNTHMEAIACIGSNHFYSDQPEARALLQTASSLAPHMYEPHFNFATVSDKIGDLQRSYVAARKSEEAFPEHVDTQHLIKQLKQHFAML